Protein AF-A0A0U5GGJ8-F1 (afdb_monomer_lite)

pLDDT: mean 73.48, std 16.82, range [36.59, 96.31]

Radius of gyration: 22.85 Å; chains: 1; bounding box: 44×107×40 Å

Foldseek 3Di:
DDDPPPDDCPPLAAQVSLLVLLVVLLVLLVVLVVVVVVVDPDDPVRVVVNVVSVVSNVVSLVVNLVSLVSLLVYDLVNHDLCSLVSLLSSLVSLVVVDDVPDPSPVSSVSSLVSLVSNCVSYVVSVVSSVVVVVVVVVVVVVPDPPPPDPDPDDDDDDD

Sequence (159 aa):
MLARSTSSMSGSNDGVALFTRMLGQTTILYLHHTLELSAYDFDAVGLVFAIEYDETAFQAAQEMISLAKTLGQLNSFKIHPFTSIPLALCAAFLNTHRDPNTRFYTKLHEMFQALRHVKIANSLGGKILEIFQLLRYHTQTSENPSSGIAIENVPPSNR

Organism: Aspergillus calidoustus (NCBI:txid454130)

Structure (mmCIF, N/CA/C/O backbone):
data_AF-A0A0U5GGJ8-F1
#
_entry.id   AF-A0A0U5GGJ8-F1
#
loop_
_atom_site.group_PDB
_atom_site.id
_atom_site.type_symbol
_atom_site.label_atom_id
_atom_site.label_alt_id
_atom_site.label_comp_id
_atom_site.label_asym_id
_atom_site.label_entity_id
_atom_site.label_seq_id
_atom_site.pdbx_PDB_ins_code
_atom_site.Cartn_x
_atom_site.Cartn_y
_atom_site.Cartn_z
_atom_site.occupancy
_atom_site.B_iso_or_equiv
_atom_site.auth_seq_id
_atom_site.auth_comp_id
_atom_site.auth_asym_id
_atom_site.auth_atom_id
_atom_site.pdbx_PDB_model_num
ATOM 1 N N . MET A 1 1 ? -9.917 42.087 -3.728 1.00 40.41 1 MET A N 1
ATOM 2 C CA . MET A 1 1 ? -9.093 41.181 -2.898 1.00 40.41 1 MET A CA 1
ATOM 3 C C . MET A 1 1 ? -10.027 40.206 -2.198 1.00 40.41 1 MET A C 1
ATOM 5 O O . MET A 1 1 ? -10.720 40.615 -1.279 1.00 40.41 1 MET A O 1
ATOM 9 N N . LEU A 1 2 ? -10.130 38.965 -2.681 1.00 41.62 2 LEU A N 1
ATOM 10 C CA . LEU A 1 2 ? -10.947 37.927 -2.044 1.00 41.62 2 LEU A CA 1
ATOM 11 C C . LEU A 1 2 ? -10.056 37.143 -1.078 1.00 41.62 2 LEU A C 1
ATOM 13 O O . LEU A 1 2 ? -9.075 36.528 -1.494 1.00 41.62 2 LEU A O 1
ATOM 17 N N . ALA A 1 3 ? -10.369 37.232 0.213 1.00 40.22 3 ALA A N 1
ATOM 18 C CA . ALA A 1 3 ? -9.665 36.520 1.265 1.00 40.22 3 ALA A CA 1
ATOM 19 C C . ALA A 1 3 ? -9.880 35.011 1.090 1.00 40.22 3 ALA A C 1
ATOM 21 O O . ALA A 1 3 ? -10.992 34.503 1.223 1.00 40.22 3 ALA A O 1
ATOM 22 N N . ARG A 1 4 ? -8.800 34.294 0.770 1.00 46.00 4 ARG A N 1
ATOM 23 C CA . ARG A 1 4 ? -8.763 32.834 0.784 1.00 46.00 4 ARG A CA 1
ATOM 24 C C . ARG A 1 4 ? -8.758 32.394 2.243 1.00 46.00 4 ARG A C 1
ATOM 26 O O . ARG A 1 4 ? -7.704 32.335 2.868 1.00 46.00 4 ARG A O 1
ATOM 33 N N . SER A 1 5 ? -9.935 32.111 2.787 1.00 44.53 5 SER A N 1
ATOM 34 C CA . SER A 1 5 ? -10.062 31.444 4.078 1.00 44.53 5 SER A CA 1
ATOM 35 C C . SER A 1 5 ? -9.520 30.026 3.930 1.00 44.53 5 SER A C 1
ATOM 37 O O . SER A 1 5 ? -10.209 29.125 3.461 1.00 44.53 5 SER A O 1
ATOM 39 N N . THR A 1 6 ? -8.253 29.826 4.285 1.00 44.88 6 THR A N 1
ATOM 40 C CA . THR A 1 6 ? -7.707 28.493 4.518 1.00 44.88 6 THR A CA 1
ATOM 41 C C . THR A 1 6 ? -8.362 27.973 5.789 1.00 44.88 6 THR A C 1
ATOM 43 O O . THR A 1 6 ? -7.934 28.293 6.898 1.00 44.88 6 THR A O 1
ATOM 46 N N . SER A 1 7 ? -9.448 27.223 5.618 1.00 44.50 7 SER A N 1
ATOM 47 C CA . SER A 1 7 ? -10.016 26.377 6.660 1.00 44.50 7 SER A CA 1
ATOM 48 C C . SER A 1 7 ? -8.888 25.557 7.276 1.00 44.50 7 SER A C 1
ATOM 50 O O . SER A 1 7 ? -8.167 24.847 6.571 1.00 44.50 7 SER A O 1
ATOM 52 N N . SER A 1 8 ? -8.699 25.736 8.581 1.00 43.72 8 SER A N 1
ATOM 53 C CA . SER A 1 8 ? -7.656 25.086 9.354 1.00 43.72 8 SER A CA 1
ATOM 54 C C . SER A 1 8 ? -7.718 23.579 9.139 1.00 43.72 8 SER A C 1
ATOM 56 O O . SER A 1 8 ? -8.766 22.938 9.232 1.00 43.72 8 SER A O 1
ATOM 58 N N . MET A 1 9 ? -6.561 23.021 8.812 1.00 49.00 9 MET A N 1
ATOM 59 C CA . MET A 1 9 ? -6.343 21.604 8.596 1.00 49.00 9 MET A CA 1
ATOM 60 C C . MET A 1 9 ? -6.462 20.873 9.941 1.00 49.00 9 MET A C 1
ATOM 62 O O . MET A 1 9 ? -5.473 20.464 10.533 1.00 49.00 9 MET A O 1
ATOM 66 N N . SER A 1 10 ? -7.692 20.692 10.426 1.00 46.72 10 SER A N 1
ATOM 67 C CA . SER A 1 10 ? -8.040 19.773 11.524 1.00 46.72 10 SER A CA 1
ATOM 68 C C . SER A 1 10 ? -8.036 1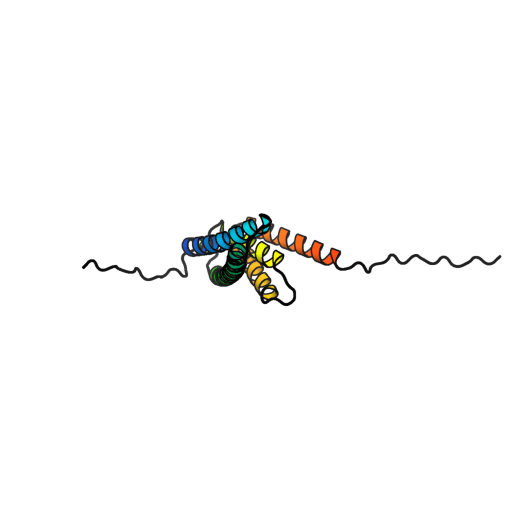8.299 11.068 1.00 46.72 10 SER A C 1
ATOM 70 O O . SER A 1 10 ? -8.612 17.421 11.706 1.00 46.72 10 SER A O 1
ATOM 72 N N . GLY A 1 11 ? -7.359 18.011 9.951 1.00 49.97 11 GLY A N 1
ATOM 73 C CA . GLY A 1 11 ? -7.433 16.769 9.182 1.00 49.97 11 GLY A CA 1
ATOM 74 C C . GLY A 1 11 ? -6.664 15.577 9.752 1.00 49.97 11 GLY A C 1
ATOM 75 O O . GLY A 1 11 ? -6.436 14.620 9.021 1.00 49.97 11 GLY A O 1
ATOM 76 N N . SER A 1 12 ? -6.252 15.595 11.022 1.00 53.91 12 SER A N 1
ATOM 77 C CA . SER A 1 12 ? -5.622 14.423 11.651 1.00 53.91 12 SER A CA 1
ATOM 78 C C . SER A 1 12 ? -6.633 13.362 12.097 1.00 53.91 12 SER A C 1
ATOM 80 O O . SER A 1 12 ? -6.231 12.265 12.471 1.00 53.91 12 SER A O 1
ATOM 82 N N . ASN A 1 13 ? -7.938 13.668 12.063 1.00 59.81 13 ASN A N 1
ATOM 83 C CA . ASN A 1 13 ? -8.971 12.830 12.677 1.00 59.81 13 ASN A CA 1
ATOM 84 C C . ASN A 1 13 ? -10.183 12.535 11.768 1.00 59.81 13 ASN A C 1
ATOM 86 O O . ASN A 1 13 ? -11.214 12.063 12.265 1.00 59.81 13 ASN A O 1
ATOM 90 N N . ASP A 1 14 ? -10.071 12.833 10.467 1.00 83.56 14 ASP A N 1
ATOM 91 C CA . ASP A 1 14 ? -11.036 12.439 9.436 1.00 83.56 14 ASP A CA 1
ATOM 92 C C . ASP A 1 14 ? -10.551 11.168 8.725 1.00 83.56 14 ASP A C 1
ATOM 94 O O . ASP A 1 14 ? -9.530 11.155 8.032 1.00 83.56 14 ASP A O 1
ATOM 98 N N . GLY A 1 15 ? -11.296 10.081 8.917 1.00 84.56 15 GLY A N 1
ATOM 99 C CA . GLY A 1 15 ? -10.973 8.778 8.354 1.00 84.56 15 GLY A CA 1
ATOM 100 C C . GLY A 1 15 ? -11.039 8.721 6.832 1.00 84.56 15 GLY A C 1
ATOM 101 O O . GLY A 1 15 ? -10.282 7.961 6.227 1.00 84.56 15 GLY A O 1
ATOM 102 N N . VAL A 1 16 ? -11.890 9.540 6.204 1.00 89.62 16 VAL A N 1
ATOM 103 C CA . VAL A 1 16 ? -12.010 9.594 4.739 1.00 89.62 16 VAL A CA 1
ATOM 104 C C . VAL A 1 16 ? -10.807 10.315 4.136 1.00 89.62 16 VAL A C 1
ATOM 106 O O . VAL A 1 16 ? -10.217 9.819 3.173 1.00 89.62 16 VAL A O 1
ATOM 109 N N . ALA A 1 17 ? -10.378 11.433 4.730 1.00 89.88 17 ALA A N 1
ATOM 110 C CA . ALA A 1 17 ? -9.151 12.119 4.329 1.00 89.88 17 ALA A CA 1
ATOM 111 C C . ALA A 1 17 ? -7.911 11.221 4.474 1.00 89.88 17 ALA A C 1
ATOM 113 O O . ALA A 1 17 ? -7.086 11.156 3.557 1.00 89.88 17 ALA A O 1
ATOM 114 N N . LEU A 1 18 ? -7.795 10.487 5.590 1.00 91.81 18 LEU A N 1
ATOM 115 C CA . LEU A 1 18 ? -6.690 9.549 5.796 1.00 91.81 18 LEU A CA 1
ATOM 116 C C . LEU A 1 18 ? -6.711 8.420 4.756 1.00 91.81 18 LEU A C 1
ATOM 118 O O . LEU A 1 18 ? -5.690 8.155 4.122 1.00 91.81 18 LEU A O 1
ATOM 122 N N . PHE A 1 19 ? -7.877 7.813 4.521 1.00 93.00 19 PHE A N 1
ATOM 123 C CA . PHE A 1 19 ? -8.054 6.791 3.489 1.00 93.00 19 PHE A CA 1
ATOM 124 C C . PHE A 1 19 ? -7.658 7.299 2.098 1.00 93.00 19 PHE A C 1
ATOM 126 O O . PHE A 1 19 ? -6.920 6.624 1.385 1.00 93.00 19 PHE A O 1
ATOM 133 N N . THR A 1 20 ? -8.092 8.505 1.730 1.00 94.75 20 THR A N 1
ATOM 134 C CA . THR A 1 20 ? -7.802 9.105 0.418 1.00 94.75 20 THR A CA 1
ATOM 135 C C . THR A 1 20 ? -6.303 9.325 0.225 1.00 94.75 20 THR A C 1
ATOM 137 O O . THR A 1 20 ? -5.761 9.028 -0.839 1.00 94.75 20 THR A O 1
ATOM 140 N N . ARG A 1 21 ? -5.602 9.782 1.270 1.00 95.38 21 ARG A N 1
ATOM 141 C CA . ARG A 1 21 ? -4.138 9.916 1.250 1.00 95.38 21 ARG A CA 1
ATOM 142 C C . ARG A 1 21 ? -3.443 8.571 1.073 1.00 95.38 21 ARG A C 1
ATOM 144 O O . ARG A 1 21 ? -2.553 8.463 0.236 1.00 95.38 21 ARG A O 1
ATOM 151 N N . MET A 1 22 ? -3.874 7.550 1.813 1.00 95.31 22 MET A N 1
ATOM 152 C CA . MET A 1 22 ? -3.323 6.197 1.685 1.00 95.31 22 MET A CA 1
ATOM 153 C C . MET A 1 22 ? -3.563 5.616 0.289 1.00 95.31 22 MET A C 1
ATOM 155 O O . MET A 1 22 ? -2.676 4.985 -0.284 1.00 95.31 22 MET A O 1
ATOM 159 N N . LEU A 1 23 ? -4.741 5.863 -0.287 1.00 95.44 23 LEU A N 1
ATOM 160 C CA . LEU A 1 23 ? -5.060 5.444 -1.646 1.00 95.44 23 LEU A CA 1
ATOM 161 C C . LEU A 1 23 ? -4.139 6.122 -2.668 1.00 95.44 23 LEU A C 1
ATOM 163 O O . LEU A 1 23 ? -3.598 5.438 -3.527 1.00 95.44 23 LEU A O 1
ATOM 167 N N . GLY A 1 24 ? -3.890 7.428 -2.530 1.00 96.06 24 GLY A N 1
ATOM 168 C CA . GLY A 1 24 ? -2.962 8.160 -3.397 1.00 96.06 24 GLY A CA 1
ATOM 169 C C . GLY A 1 24 ? -1.544 7.580 -3.388 1.00 96.06 24 GLY A C 1
ATOM 170 O O . GLY A 1 24 ? -0.984 7.325 -4.451 1.00 96.06 24 GLY A O 1
ATOM 171 N N . GLN A 1 25 ? -0.992 7.295 -2.203 1.00 96.31 25 GLN A N 1
ATOM 172 C CA . GLN A 1 25 ? 0.328 6.658 -2.098 1.00 96.31 25 GLN A CA 1
ATOM 173 C C . GLN A 1 25 ? 0.331 5.241 -2.685 1.00 96.31 25 GLN A C 1
ATOM 175 O O . GLN A 1 25 ? 1.276 4.840 -3.355 1.00 96.31 25 GLN A O 1
ATOM 180 N N . THR A 1 26 ? -0.753 4.491 -2.488 1.00 94.25 26 THR A N 1
ATOM 181 C CA . THR A 1 26 ? -0.897 3.144 -3.057 1.00 94.25 26 THR A CA 1
ATOM 182 C C . THR A 1 26 ? -0.920 3.164 -4.583 1.00 94.25 26 THR A C 1
ATOM 184 O O . THR A 1 26 ? -0.327 2.289 -5.208 1.00 94.25 26 THR A O 1
ATOM 187 N N . THR A 1 27 ? -1.558 4.164 -5.196 1.00 94.44 27 THR A N 1
ATOM 188 C CA . THR A 1 27 ? -1.551 4.336 -6.654 1.00 94.44 27 THR A CA 1
ATOM 189 C C . THR A 1 27 ? -0.131 4.509 -7.187 1.00 94.44 27 THR A C 1
ATOM 191 O O . THR A 1 27 ? 0.200 3.903 -8.200 1.00 94.44 27 THR A O 1
ATOM 194 N N . ILE A 1 28 ? 0.725 5.266 -6.491 1.00 94.00 28 ILE A N 1
ATOM 195 C CA . ILE A 1 28 ? 2.139 5.428 -6.866 1.00 94.00 28 ILE A CA 1
ATOM 196 C C . ILE A 1 28 ? 2.862 4.074 -6.843 1.00 94.00 28 ILE A C 1
ATOM 198 O O . ILE A 1 28 ? 3.513 3.718 -7.821 1.00 94.00 28 ILE A O 1
ATOM 202 N N . LEU A 1 29 ? 2.689 3.287 -5.773 1.00 91.69 29 LEU A N 1
ATOM 203 C CA . LEU A 1 29 ? 3.291 1.950 -5.663 1.00 91.69 29 LEU A CA 1
ATOM 204 C C . LEU A 1 29 ? 2.813 1.001 -6.771 1.00 91.69 29 LEU A C 1
ATOM 206 O O . LEU A 1 29 ? 3.593 0.217 -7.300 1.00 91.69 29 LEU A O 1
ATOM 210 N N . TYR A 1 30 ? 1.529 1.061 -7.128 1.00 89.12 30 TYR A N 1
ATOM 211 C CA . TYR A 1 30 ? 0.968 0.192 -8.162 1.00 89.12 30 TYR A CA 1
ATOM 212 C C . TYR A 1 30 ? 1.411 0.593 -9.571 1.00 89.12 30 TYR A C 1
ATOM 214 O O . TYR A 1 30 ? 1.639 -0.275 -10.413 1.00 89.12 30 TYR A O 1
ATOM 222 N N . LEU A 1 31 ? 1.557 1.896 -9.827 1.00 88.25 31 LEU A N 1
ATOM 223 C CA . LEU A 1 31 ? 2.140 2.392 -11.070 1.00 88.25 31 LEU A CA 1
ATOM 224 C C . LEU A 1 31 ? 3.578 1.902 -11.206 1.00 88.25 31 LEU A C 1
ATOM 226 O O . LEU A 1 31 ? 3.892 1.292 -12.219 1.00 88.25 31 LEU A O 1
ATOM 230 N N . HIS A 1 32 ? 4.402 2.070 -10.170 1.00 87.75 32 HIS A N 1
ATOM 231 C CA . HIS A 1 32 ? 5.769 1.542 -10.146 1.00 87.75 32 HIS A CA 1
ATOM 232 C C . HIS A 1 32 ? 5.807 0.034 -10.436 1.00 87.75 32 HIS A C 1
ATOM 234 O O . HIS A 1 32 ? 6.477 -0.390 -11.369 1.00 87.75 32 HIS A O 1
ATOM 240 N N . HIS A 1 33 ? 4.974 -0.758 -9.762 1.00 85.06 33 HIS A N 1
ATOM 241 C CA . HIS A 1 33 ? 4.910 -2.196 -10.020 1.00 85.06 33 HIS A CA 1
ATOM 242 C C . HIS A 1 33 ? 4.471 -2.547 -11.455 1.00 85.06 33 HIS A C 1
ATOM 244 O O . HIS A 1 33 ? 4.986 -3.477 -12.071 1.00 85.06 33 HIS A O 1
ATOM 250 N N . THR A 1 34 ? 3.515 -1.801 -12.015 1.00 84.19 34 THR A N 1
ATOM 251 C CA . THR A 1 34 ? 3.070 -1.989 -13.408 1.00 84.19 34 THR A CA 1
ATOM 252 C C . THR A 1 34 ? 4.202 -1.692 -14.388 1.00 84.19 34 THR A C 1
ATOM 254 O O . THR A 1 34 ? 4.361 -2.388 -15.391 1.00 84.19 34 THR A O 1
ATOM 257 N N . LEU A 1 35 ? 4.990 -0.666 -14.081 1.00 83.56 35 LEU A N 1
ATOM 258 C CA . LEU A 1 35 ? 6.153 -0.265 -14.850 1.00 83.56 35 LEU A CA 1
ATOM 259 C C . LEU A 1 35 ? 7.246 -1.351 -14.804 1.00 83.56 35 LEU A C 1
ATOM 261 O O . LEU A 1 35 ? 7.707 -1.772 -15.864 1.00 83.56 35 LEU A O 1
ATOM 265 N N . GLU A 1 36 ? 7.557 -1.917 -13.633 1.00 80.38 36 GLU A N 1
ATOM 266 C CA . GLU A 1 36 ? 8.475 -3.066 -13.504 1.00 80.38 36 GLU A CA 1
ATOM 267 C C . GLU A 1 36 ? 8.046 -4.271 -14.358 1.00 80.38 36 GLU A C 1
ATOM 269 O O . GLU A 1 36 ? 8.860 -4.873 -15.062 1.00 80.38 36 GLU A O 1
ATOM 274 N N . LEU A 1 37 ? 6.754 -4.619 -14.323 1.00 79.25 37 LEU A N 1
ATOM 275 C CA . LEU A 1 37 ? 6.206 -5.758 -15.066 1.00 79.25 37 LEU A CA 1
ATOM 276 C C . LEU A 1 37 ? 6.216 -5.554 -16.582 1.00 79.25 37 LEU A C 1
ATOM 278 O O . LEU A 1 37 ? 6.177 -6.533 -17.328 1.00 79.25 37 LEU A O 1
ATOM 282 N N . SER A 1 38 ? 6.262 -4.306 -17.048 1.00 76.50 38 SER A N 1
ATOM 283 C CA . SER A 1 38 ? 6.232 -3.988 -18.476 1.00 76.50 38 SER A CA 1
ATOM 284 C C . SER A 1 38 ? 7.534 -4.317 -19.223 1.00 76.50 38 SER A C 1
ATOM 286 O O . SER A 1 38 ? 7.596 -4.073 -20.424 1.00 76.50 38 SER A O 1
ATOM 288 N N . ALA A 1 39 ? 8.522 -4.929 -18.545 1.00 60.00 39 ALA A N 1
ATOM 289 C CA . ALA A 1 39 ? 9.818 -5.337 -19.091 1.00 60.00 39 ALA A CA 1
ATOM 290 C C . ALA A 1 39 ? 10.455 -4.195 -19.888 1.00 60.00 39 ALA A C 1
ATOM 292 O O . ALA A 1 39 ? 10.555 -4.238 -21.111 1.00 60.00 39 ALA A O 1
ATOM 293 N N . TYR A 1 40 ? 10.819 -3.137 -19.168 1.00 63.00 40 TYR A N 1
ATOM 294 C CA . TYR A 1 40 ? 11.340 -1.916 -19.751 1.00 63.00 40 TYR A CA 1
ATOM 295 C C . TYR A 1 40 ? 12.517 -2.149 -20.703 1.00 63.00 40 TYR A C 1
ATOM 297 O O . TYR A 1 40 ? 13.637 -2.409 -20.269 1.00 63.00 40 TYR A O 1
ATOM 305 N N . ASP A 1 41 ? 12.273 -1.950 -21.997 1.00 63.22 41 ASP A N 1
ATOM 306 C CA . ASP A 1 41 ? 13.322 -1.696 -22.983 1.00 63.22 41 ASP A CA 1
ATOM 307 C C . ASP A 1 41 ? 13.563 -0.182 -23.027 1.00 63.22 41 ASP A C 1
ATOM 309 O O . ASP A 1 41 ? 13.135 0.543 -23.928 1.00 63.22 41 ASP A O 1
ATOM 313 N N . PHE A 1 42 ? 14.108 0.331 -21.927 1.00 67.50 42 PHE A N 1
ATOM 314 C CA . PHE A 1 42 ? 14.365 1.751 -21.773 1.00 67.50 42 PHE A CA 1
ATOM 315 C C . PHE A 1 42 ? 15.657 2.154 -22.480 1.00 67.50 42 PHE A C 1
ATOM 317 O O . PHE A 1 42 ? 16.712 1.558 -22.269 1.00 67.50 42 PHE A O 1
ATOM 324 N N . ASP A 1 43 ? 15.597 3.241 -23.249 1.00 75.25 43 ASP A N 1
ATOM 325 C CA . ASP A 1 43 ? 16.797 3.967 -23.654 1.00 75.25 43 ASP A CA 1
ATOM 326 C C . ASP A 1 43 ? 17.441 4.695 -22.449 1.00 75.25 43 ASP A C 1
ATOM 328 O O . ASP A 1 43 ? 16.960 4.637 -21.314 1.00 75.25 43 ASP A O 1
ATOM 332 N N . ALA A 1 44 ? 18.551 5.405 -22.674 1.00 69.94 44 ALA A N 1
ATOM 333 C CA . ALA A 1 44 ? 19.263 6.115 -21.606 1.00 69.94 44 ALA A CA 1
ATOM 334 C C . ALA A 1 44 ? 18.393 7.147 -20.856 1.00 69.94 44 ALA A C 1
ATOM 336 O O . ALA A 1 44 ? 18.648 7.421 -19.685 1.00 69.94 44 ALA A O 1
ATOM 337 N N . VAL A 1 45 ? 17.370 7.711 -21.507 1.00 71.62 45 VAL A N 1
ATOM 338 C CA . VAL A 1 45 ? 16.423 8.651 -20.891 1.00 71.62 45 VAL A CA 1
ATOM 339 C C . VAL A 1 45 ? 15.394 7.884 -20.059 1.00 71.62 45 VAL A C 1
ATOM 341 O O . VAL A 1 45 ? 15.104 8.268 -18.926 1.00 71.62 45 VAL A O 1
ATOM 344 N N . GLY A 1 46 ? 14.907 6.757 -20.574 1.00 71.50 46 GLY A N 1
ATOM 345 C CA . GLY A 1 46 ? 14.049 5.826 -19.851 1.00 71.50 46 GLY A CA 1
ATOM 346 C C . GLY A 1 46 ? 14.676 5.292 -18.561 1.00 71.50 46 GLY A C 1
ATOM 347 O O . GLY A 1 46 ? 13.999 5.222 -17.539 1.00 71.50 46 GLY A O 1
ATOM 348 N N . LEU A 1 47 ? 15.984 5.012 -18.561 1.00 70.25 47 LEU A N 1
ATOM 349 C CA . LEU A 1 47 ? 16.698 4.552 -17.364 1.00 70.25 47 LEU A CA 1
ATOM 350 C C . LEU A 1 47 ? 16.741 5.617 -16.255 1.00 70.25 47 LEU A C 1
ATOM 352 O O . LEU A 1 47 ? 16.609 5.285 -15.079 1.00 70.25 47 LEU A O 1
ATOM 356 N N . VAL A 1 48 ? 16.888 6.898 -16.613 1.00 74.12 48 VAL A N 1
ATOM 357 C CA . VAL A 1 48 ? 16.829 8.006 -15.641 1.00 74.12 48 VAL A CA 1
ATOM 358 C C . VAL A 1 48 ? 15.436 8.099 -15.021 1.00 74.12 48 VAL A C 1
ATOM 360 O O . VAL A 1 48 ? 15.322 8.230 -13.803 1.00 74.12 48 VAL A O 1
ATOM 363 N N . PHE A 1 49 ? 14.385 7.953 -15.834 1.00 74.50 49 PHE A N 1
ATOM 364 C CA . PHE A 1 49 ? 13.018 7.889 -15.322 1.00 74.50 49 PHE A CA 1
ATOM 365 C C . PHE A 1 49 ? 12.809 6.676 -14.410 1.00 74.50 49 PHE A C 1
ATOM 367 O O . PHE A 1 49 ? 12.207 6.830 -13.354 1.00 74.50 49 PHE A O 1
ATOM 374 N N . ALA A 1 50 ? 13.342 5.499 -14.755 1.00 71.94 50 ALA A N 1
ATOM 375 C CA . ALA A 1 50 ? 13.248 4.299 -13.919 1.00 71.94 50 ALA A CA 1
ATOM 376 C C . ALA A 1 50 ? 13.777 4.538 -12.494 1.00 71.94 50 ALA A C 1
ATOM 378 O O . ALA A 1 50 ? 13.088 4.248 -11.519 1.00 71.94 50 ALA A O 1
ATOM 379 N N . ILE A 1 51 ? 14.962 5.148 -12.380 1.00 75.81 51 ILE A N 1
ATOM 380 C CA . ILE A 1 51 ? 15.593 5.468 -11.091 1.00 75.81 51 ILE A CA 1
ATOM 381 C C . ILE A 1 51 ? 14.755 6.489 -10.302 1.00 75.81 51 ILE A C 1
ATOM 383 O O . ILE A 1 51 ? 14.586 6.357 -9.090 1.00 75.81 51 ILE A O 1
ATOM 387 N N . GLU A 1 52 ? 14.200 7.503 -10.970 1.00 81.62 52 GLU A N 1
ATOM 388 C CA . GLU A 1 52 ? 13.318 8.486 -10.323 1.00 81.62 52 GLU A CA 1
ATOM 389 C C . GLU A 1 52 ? 12.012 7.844 -9.818 1.00 81.62 52 GLU A C 1
ATOM 391 O O . GLU A 1 52 ? 11.521 8.179 -8.732 1.00 81.62 52 GLU A O 1
ATOM 396 N N . TYR A 1 53 ? 11.467 6.881 -10.569 1.00 81.44 53 TYR A N 1
ATOM 397 C CA . TYR A 1 53 ? 10.293 6.109 -10.165 1.00 81.44 53 TYR A CA 1
ATOM 398 C C . TYR A 1 53 ? 10.580 5.195 -8.968 1.00 81.44 53 TYR A C 1
ATOM 400 O O . TYR A 1 53 ? 9.721 5.106 -8.087 1.00 81.44 53 TYR A O 1
ATOM 408 N N . ASP A 1 54 ? 11.764 4.584 -8.887 1.00 83.38 54 ASP A N 1
ATOM 409 C CA . ASP A 1 54 ? 12.189 3.781 -7.730 1.00 83.38 54 ASP A CA 1
ATOM 410 C C . ASP A 1 54 ? 12.216 4.616 -6.443 1.00 83.38 54 ASP A C 1
ATOM 412 O O . ASP A 1 54 ? 11.599 4.251 -5.435 1.00 83.38 54 ASP A O 1
ATOM 416 N N . GLU A 1 55 ? 12.874 5.777 -6.476 1.00 86.50 55 GLU A N 1
ATOM 417 C CA . GLU A 1 55 ? 12.938 6.690 -5.326 1.00 86.50 55 GLU A CA 1
ATOM 418 C C . GLU A 1 55 ? 11.542 7.193 -4.928 1.00 86.50 55 GLU A C 1
ATOM 420 O O . GLU A 1 55 ? 11.188 7.240 -3.743 1.00 86.50 55 GLU A O 1
ATOM 425 N N . THR A 1 56 ? 10.702 7.501 -5.919 1.00 90.00 56 THR A N 1
ATOM 426 C CA . THR A 1 56 ? 9.322 7.945 -5.691 1.00 90.00 56 THR A CA 1
ATOM 427 C C . THR A 1 56 ? 8.472 6.850 -5.041 1.00 90.00 56 THR A C 1
ATOM 429 O O . THR A 1 56 ? 7.735 7.119 -4.085 1.00 90.00 56 THR A O 1
ATOM 432 N N . ALA A 1 57 ? 8.598 5.600 -5.494 1.00 89.56 57 ALA A N 1
ATOM 433 C CA . ALA A 1 57 ? 7.923 4.453 -4.893 1.00 89.56 57 ALA A CA 1
ATOM 434 C C . ALA A 1 57 ? 8.417 4.201 -3.460 1.00 89.56 57 ALA A C 1
ATOM 436 O O . ALA A 1 57 ? 7.615 3.979 -2.546 1.00 89.56 57 ALA A O 1
ATOM 437 N N . PHE A 1 58 ? 9.724 4.330 -3.222 1.00 86.94 58 PHE A N 1
ATOM 438 C CA . PHE A 1 58 ? 10.307 4.225 -1.887 1.00 86.94 58 PHE A CA 1
ATOM 439 C C . PHE A 1 58 ? 9.741 5.294 -0.944 1.00 86.94 58 PHE A C 1
ATOM 441 O O . PHE A 1 58 ? 9.336 4.989 0.184 1.00 86.94 58 PHE A O 1
ATOM 448 N N . GLN A 1 59 ? 9.661 6.548 -1.389 1.00 90.69 59 GLN A N 1
ATOM 449 C CA . GLN A 1 59 ? 9.076 7.636 -0.609 1.00 90.69 59 GLN A CA 1
ATOM 450 C C . GLN A 1 59 ? 7.586 7.399 -0.326 1.00 90.69 59 GLN A C 1
ATOM 452 O O . GLN A 1 59 ? 7.153 7.574 0.817 1.00 90.69 59 GLN A O 1
ATOM 457 N N . ALA A 1 60 ? 6.821 6.928 -1.313 1.00 93.44 60 ALA A N 1
ATOM 458 C CA . ALA A 1 60 ? 5.409 6.592 -1.137 1.00 93.44 60 ALA A CA 1
ATOM 459 C C . ALA A 1 60 ? 5.201 5.470 -0.107 1.00 93.44 60 ALA A C 1
ATOM 461 O O . ALA A 1 60 ? 4.322 5.564 0.755 1.00 93.44 60 ALA A O 1
ATOM 462 N N . ALA A 1 61 ? 6.054 4.441 -0.120 1.00 90.25 61 ALA A N 1
ATOM 463 C CA . ALA A 1 61 ? 6.024 3.373 0.877 1.00 90.25 61 ALA A CA 1
ATOM 464 C C . ALA A 1 61 ? 6.320 3.904 2.291 1.00 90.25 61 ALA A C 1
ATOM 466 O O . ALA A 1 61 ? 5.674 3.502 3.261 1.00 90.25 61 ALA A O 1
ATOM 467 N N . GLN A 1 62 ?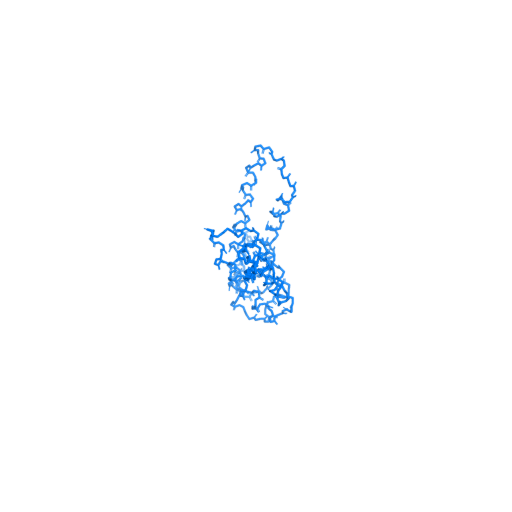 7.266 4.840 2.426 1.00 89.50 62 GLN A N 1
ATOM 468 C CA . GLN A 1 62 ? 7.556 5.493 3.707 1.00 89.50 62 GLN A CA 1
ATOM 469 C C . GLN A 1 62 ? 6.385 6.330 4.220 1.00 89.50 62 GLN A C 1
ATOM 471 O O . GLN A 1 62 ? 6.055 6.252 5.407 1.00 89.50 62 GLN A O 1
ATOM 476 N N . GLU A 1 63 ? 5.733 7.084 3.339 1.00 93.44 63 GLU A N 1
ATOM 477 C CA . GLU A 1 63 ? 4.549 7.859 3.700 1.00 93.44 63 GLU A CA 1
ATOM 478 C C . GLU A 1 63 ? 3.394 6.936 4.108 1.00 93.44 63 GLU A C 1
ATOM 480 O O . GLU A 1 63 ? 2.747 7.175 5.126 1.00 93.44 63 GLU A O 1
ATOM 485 N N . MET A 1 64 ? 3.190 5.813 3.410 1.00 93.75 64 MET A N 1
ATOM 486 C CA . MET A 1 64 ? 2.199 4.800 3.797 1.00 93.75 64 MET A CA 1
ATOM 487 C C . MET A 1 64 ? 2.405 4.273 5.215 1.00 93.75 64 MET A C 1
ATOM 489 O O . MET A 1 64 ? 1.434 4.063 5.941 1.00 93.75 64 MET A O 1
ATOM 493 N N . ILE A 1 65 ? 3.654 4.089 5.637 1.00 89.69 65 ILE A N 1
ATOM 494 C CA . ILE A 1 65 ? 3.978 3.661 7.001 1.00 89.69 65 ILE A CA 1
ATOM 495 C C . ILE A 1 65 ? 3.637 4.756 8.018 1.00 89.69 65 ILE A C 1
ATOM 497 O O . ILE A 1 65 ? 3.074 4.462 9.073 1.00 89.69 65 ILE A O 1
ATOM 501 N N . SER A 1 66 ? 3.933 6.019 7.702 1.00 91.31 66 SER A N 1
ATOM 502 C CA . SER A 1 66 ? 3.545 7.165 8.534 1.00 91.31 66 SER A CA 1
ATOM 503 C C . SER A 1 66 ? 2.021 7.246 8.696 1.00 91.31 66 SER A C 1
ATOM 505 O O . SER A 1 66 ? 1.505 7.281 9.816 1.00 91.31 66 SER A O 1
ATOM 507 N N . LEU A 1 67 ? 1.283 7.145 7.586 1.00 92.19 67 LEU A N 1
ATOM 508 C CA . LEU A 1 67 ? -0.181 7.145 7.573 1.00 92.19 67 LEU A CA 1
ATOM 509 C C . LEU A 1 67 ? -0.761 5.944 8.335 1.00 92.19 67 LEU A C 1
ATOM 511 O O . LEU A 1 67 ? -1.745 6.094 9.059 1.00 92.19 67 LEU A O 1
ATOM 515 N N . ALA A 1 68 ? -0.134 4.769 8.237 1.00 90.25 68 ALA A N 1
ATOM 516 C CA . ALA A 1 68 ? -0.519 3.577 8.990 1.00 90.25 68 ALA A CA 1
ATOM 517 C C . ALA A 1 68 ? -0.350 3.760 10.513 1.00 90.25 68 ALA A C 1
ATOM 519 O O . ALA A 1 68 ? -1.180 3.275 11.285 1.00 90.25 68 ALA A O 1
ATOM 520 N N . LYS A 1 69 ? 0.666 4.512 10.962 1.00 88.94 69 LYS A N 1
ATOM 521 C CA . LYS A 1 69 ? 0.818 4.889 12.381 1.00 88.94 69 LYS A CA 1
ATOM 522 C C . LYS A 1 69 ? -0.299 5.821 12.834 1.00 88.94 69 LYS A C 1
ATOM 524 O O . LYS A 1 69 ? -0.889 5.585 13.886 1.00 88.94 69 LYS A O 1
ATOM 529 N N . THR A 1 70 ? -0.633 6.834 12.032 1.00 89.25 70 THR A N 1
ATOM 530 C CA . THR A 1 70 ? -1.774 7.725 12.310 1.00 89.25 70 THR A CA 1
ATOM 531 C C . THR A 1 70 ? -3.090 6.949 12.356 1.00 89.25 70 THR A C 1
ATOM 533 O O . THR A 1 70 ? -3.911 7.170 13.242 1.00 89.25 70 THR A O 1
ATOM 536 N N . LEU A 1 71 ? -3.273 5.977 11.460 1.00 88.38 71 LEU A N 1
ATOM 537 C CA . LEU A 1 71 ? -4.440 5.096 11.446 1.00 88.38 71 LEU A CA 1
ATOM 538 C C . LEU A 1 71 ? -4.582 4.294 12.747 1.00 88.38 71 LEU A C 1
ATOM 540 O O . LEU A 1 71 ? -5.694 4.143 13.247 1.00 88.38 71 LEU A O 1
ATOM 544 N N . GLY A 1 72 ? -3.470 3.821 13.318 1.00 85.44 72 GLY A N 1
ATOM 545 C CA . GLY A 1 72 ? -3.448 3.130 14.612 1.00 85.44 72 GLY A CA 1
ATOM 546 C C . GLY A 1 72 ? -3.928 3.990 15.788 1.00 85.44 72 GLY A C 1
ATOM 547 O O . GLY A 1 72 ? -4.373 3.456 16.800 1.00 85.44 72 GLY A O 1
ATOM 548 N N . GLN A 1 73 ? -3.878 5.317 15.650 1.00 86.50 73 GLN A N 1
ATOM 549 C CA . GLN A 1 73 ? -4.350 6.274 16.655 1.00 86.50 73 GLN A CA 1
ATOM 550 C C . GLN A 1 73 ? -5.830 6.646 16.470 1.00 86.50 73 GLN A C 1
ATOM 552 O O . GLN A 1 73 ? -6.431 7.242 17.367 1.00 86.50 73 GLN A O 1
ATOM 557 N N . LEU A 1 74 ? -6.437 6.303 15.328 1.00 83.75 74 LEU A N 1
ATOM 558 C CA . LEU A 1 74 ? -7.856 6.541 15.092 1.00 83.75 74 LEU A CA 1
ATOM 559 C C . LEU A 1 74 ? -8.722 5.516 15.822 1.00 83.75 74 LEU A C 1
ATOM 561 O O . LEU A 1 74 ? -8.405 4.329 15.928 1.00 83.75 74 LEU A O 1
ATOM 565 N N . ASN A 1 75 ? -9.890 5.989 16.253 1.00 84.44 75 ASN A N 1
ATOM 566 C CA . ASN A 1 75 ? -10.962 5.116 16.696 1.00 84.44 75 ASN A CA 1
ATOM 567 C C . ASN A 1 75 ? -11.421 4.219 15.530 1.00 84.44 75 ASN A C 1
ATOM 569 O O . ASN A 1 75 ? -11.626 4.709 14.418 1.00 84.44 75 ASN A O 1
ATOM 573 N N . SER A 1 76 ? -11.635 2.927 15.792 1.00 80.56 76 SER A N 1
ATOM 574 C CA . SER A 1 76 ? -12.032 1.941 14.780 1.00 80.56 76 SER A CA 1
ATOM 575 C C . SER A 1 76 ? -13.295 2.322 13.995 1.00 80.56 76 SER A C 1
ATOM 577 O O . SER A 1 76 ? -13.377 1.997 12.816 1.00 80.56 76 SER A O 1
ATOM 579 N N . PHE A 1 77 ? -14.235 3.073 14.583 1.00 81.44 77 PHE A N 1
ATOM 580 C CA . PHE A 1 77 ? -15.442 3.555 13.891 1.00 81.44 77 PHE A CA 1
ATOM 581 C C . PHE A 1 77 ? -15.164 4.611 12.816 1.00 81.44 77 PHE A C 1
ATOM 583 O O . PHE A 1 77 ? -16.000 4.841 11.947 1.00 81.44 77 PHE A O 1
ATOM 590 N N . LYS A 1 78 ? -14.002 5.268 12.868 1.00 85.88 78 LYS A N 1
ATOM 591 C CA . LYS A 1 78 ? -13.578 6.242 11.857 1.00 85.88 78 LYS A CA 1
ATOM 592 C C . LYS A 1 78 ? -12.787 5.601 10.726 1.00 85.88 78 LYS A C 1
ATOM 594 O O . LYS A 1 78 ? -12.513 6.263 9.734 1.00 85.88 78 LYS A O 1
ATOM 599 N N . ILE A 1 79 ? -12.384 4.343 10.861 1.00 87.38 79 ILE A N 1
ATOM 600 C CA . ILE A 1 79 ? -11.597 3.675 9.832 1.00 87.38 79 ILE A CA 1
ATOM 601 C C . ILE A 1 79 ? -12.503 3.401 8.634 1.00 87.38 79 ILE A C 1
ATOM 603 O O . ILE A 1 79 ? -13.513 2.711 8.748 1.00 87.38 79 ILE A O 1
ATOM 607 N N . HIS A 1 80 ? -12.123 3.924 7.470 1.00 87.81 80 HIS A N 1
ATOM 608 C CA . HIS A 1 80 ? -12.837 3.634 6.236 1.00 87.81 80 HIS A CA 1
ATOM 609 C C . HIS A 1 80 ? -12.788 2.119 5.937 1.00 87.81 80 HIS A C 1
ATOM 611 O O . HIS A 1 80 ? -11.714 1.513 6.024 1.00 87.81 80 HIS A O 1
ATOM 617 N N . PRO A 1 81 ? -13.908 1.476 5.558 1.00 85.12 81 PRO A N 1
ATOM 618 C CA . PRO A 1 81 ? -13.974 0.018 5.425 1.00 85.12 81 PRO A CA 1
ATOM 619 C C . PRO A 1 81 ? -13.006 -0.536 4.370 1.00 85.12 81 PRO A C 1
ATOM 621 O O . PRO A 1 81 ? -12.561 -1.675 4.480 1.00 85.12 81 PRO A O 1
ATOM 624 N N . PHE A 1 82 ? -12.618 0.268 3.377 1.00 88.69 82 PHE A N 1
ATOM 625 C CA . PHE A 1 82 ? -11.672 -0.142 2.337 1.00 88.69 82 PHE A CA 1
ATOM 626 C C . PHE A 1 82 ? -10.198 0.141 2.665 1.00 88.69 82 PHE A C 1
ATOM 628 O O . PHE A 1 82 ? -9.339 -0.190 1.853 1.00 88.69 82 PHE A O 1
ATOM 635 N N . THR A 1 83 ? -9.863 0.686 3.843 1.00 90.06 83 THR A N 1
ATOM 636 C CA . THR A 1 83 ? -8.467 0.988 4.234 1.00 90.06 83 THR A CA 1
ATOM 637 C C . THR A 1 83 ? -7.564 -0.248 4.261 1.00 90.06 83 THR A C 1
ATOM 639 O O . THR A 1 83 ? -6.354 -0.138 4.063 1.00 90.06 83 THR A O 1
ATOM 642 N N . SER A 1 84 ? -8.135 -1.444 4.430 1.00 87.50 84 SER A N 1
ATOM 643 C CA . SER A 1 84 ? -7.377 -2.692 4.330 1.00 87.50 84 SER A CA 1
ATOM 644 C C . SER A 1 84 ? -6.747 -2.904 2.949 1.00 87.50 84 SER A C 1
ATOM 646 O O . SER A 1 84 ? -5.714 -3.557 2.878 1.00 87.50 84 SER A O 1
ATOM 648 N N . ILE A 1 85 ? -7.325 -2.360 1.869 1.00 89.19 85 ILE A N 1
ATOM 649 C CA . ILE A 1 85 ? -6.810 -2.527 0.500 1.00 89.19 85 ILE A CA 1
ATOM 650 C C . ILE A 1 85 ? -5.486 -1.755 0.307 1.00 89.19 85 ILE A C 1
ATOM 652 O O . ILE A 1 85 ? -4.489 -2.410 0.000 1.00 89.19 85 ILE A O 1
ATOM 656 N N . PRO A 1 86 ? -5.408 -0.426 0.556 1.00 91.81 86 PRO A N 1
ATOM 657 C CA . PRO A 1 86 ? -4.142 0.316 0.540 1.00 91.81 86 PRO A CA 1
ATOM 658 C C . PRO A 1 86 ? -3.035 -0.314 1.394 1.00 91.81 86 PRO A C 1
ATOM 660 O O . PRO A 1 86 ? -1.902 -0.473 0.945 1.00 91.81 86 PRO A O 1
ATOM 663 N N . LEU A 1 87 ? -3.368 -0.725 2.624 1.00 90.69 87 LEU A N 1
ATOM 664 C CA . LEU A 1 87 ? -2.406 -1.359 3.532 1.00 90.69 87 LEU A CA 1
ATOM 665 C C . LEU A 1 87 ? -1.869 -2.684 2.977 1.00 90.69 87 LEU A C 1
ATOM 667 O O . LEU A 1 87 ? -0.678 -2.966 3.089 1.00 90.69 87 LEU A O 1
ATOM 671 N N . ALA A 1 88 ? -2.738 -3.498 2.377 1.00 87.62 88 ALA A N 1
ATOM 672 C CA . ALA A 1 88 ? -2.357 -4.780 1.798 1.00 87.62 88 ALA A CA 1
ATOM 673 C C . ALA A 1 88 ? -1.426 -4.621 0.602 1.00 87.62 88 ALA A C 1
ATOM 675 O O . ALA A 1 88 ? -0.418 -5.314 0.512 1.00 87.62 88 ALA A O 1
ATOM 676 N N . LEU A 1 89 ? -1.745 -3.689 -0.295 1.00 88.25 89 LEU A N 1
ATOM 677 C CA . LEU A 1 89 ? -0.931 -3.418 -1.475 1.00 88.25 89 LEU A CA 1
ATOM 678 C C . LEU A 1 89 ? 0.445 -2.873 -1.080 1.00 88.25 89 LEU A C 1
ATOM 680 O O . LEU A 1 89 ? 1.457 -3.342 -1.593 1.00 88.25 89 LEU A O 1
ATOM 684 N N . CYS A 1 90 ? 0.507 -1.978 -0.090 1.00 89.94 90 CYS A N 1
ATOM 685 C CA . CYS A 1 90 ? 1.787 -1.522 0.445 1.00 89.94 90 CYS A CA 1
ATOM 686 C C . CYS A 1 90 ? 2.574 -2.657 1.125 1.00 89.94 90 CYS A C 1
ATOM 688 O O . CYS A 1 90 ? 3.790 -2.733 0.967 1.00 89.94 90 CYS A O 1
ATOM 690 N N . ALA A 1 91 ? 1.910 -3.555 1.861 1.00 87.00 91 ALA A N 1
ATOM 691 C CA . ALA A 1 91 ? 2.567 -4.721 2.456 1.00 87.00 91 ALA A CA 1
ATOM 692 C C . ALA A 1 91 ? 3.125 -5.678 1.389 1.00 87.00 91 ALA A C 1
ATOM 694 O O . ALA A 1 91 ? 4.229 -6.190 1.561 1.00 87.00 91 ALA A O 1
ATOM 695 N N . ALA A 1 92 ? 2.397 -5.887 0.286 1.00 84.75 92 ALA A N 1
ATOM 696 C CA . ALA A 1 92 ? 2.864 -6.679 -0.850 1.00 84.75 92 ALA A CA 1
ATOM 697 C C . ALA A 1 92 ? 4.105 -6.046 -1.483 1.00 84.75 92 ALA A C 1
ATOM 699 O O . ALA A 1 92 ? 5.123 -6.720 -1.607 1.00 84.75 92 ALA A O 1
ATOM 700 N N . PHE A 1 93 ? 4.054 -4.742 -1.770 1.00 85.38 93 PHE A N 1
ATOM 701 C CA . PHE A 1 93 ? 5.184 -3.988 -2.311 1.00 85.38 93 PHE A CA 1
ATOM 702 C C . PHE A 1 93 ? 6.442 -4.125 -1.441 1.00 85.38 93 PHE A C 1
ATOM 704 O O . PHE A 1 93 ? 7.503 -4.515 -1.927 1.00 85.38 93 PHE A O 1
ATOM 711 N N . LEU A 1 94 ? 6.308 -3.877 -0.134 1.00 84.25 94 LEU A N 1
ATOM 712 C CA . LEU A 1 94 ? 7.402 -3.998 0.832 1.00 84.25 94 LEU A CA 1
ATOM 713 C C . LEU A 1 94 ? 7.941 -5.431 0.946 1.00 84.25 94 LEU A C 1
ATOM 715 O O . LEU A 1 94 ? 9.106 -5.619 1.287 1.00 84.25 94 LEU A O 1
ATOM 719 N N . ASN A 1 95 ? 7.098 -6.440 0.709 1.00 82.19 95 ASN A N 1
ATOM 720 C CA . ASN A 1 95 ? 7.507 -7.839 0.736 1.00 82.19 95 ASN A CA 1
ATOM 721 C C . ASN A 1 95 ? 8.261 -8.248 -0.538 1.00 82.19 95 ASN A C 1
ATOM 723 O O . ASN A 1 95 ? 9.210 -9.019 -0.435 1.00 82.19 95 ASN A O 1
ATOM 727 N N . THR A 1 96 ? 7.872 -7.730 -1.706 1.00 80.62 96 THR A N 1
ATOM 728 C CA . THR A 1 96 ? 8.596 -7.937 -2.974 1.00 80.62 96 THR A CA 1
ATOM 729 C C . THR A 1 96 ? 9.987 -7.305 -2.928 1.00 80.62 96 THR A C 1
ATOM 731 O O . THR A 1 96 ? 10.958 -7.922 -3.348 1.00 80.62 96 THR A O 1
ATOM 734 N N . HIS A 1 97 ? 10.105 -6.124 -2.317 1.00 77.75 97 HIS A N 1
ATOM 735 C CA . HIS A 1 97 ? 11.362 -5.375 -2.184 1.00 77.75 97 HIS A CA 1
ATOM 736 C C . HIS A 1 97 ? 12.107 -5.672 -0.872 1.00 77.75 97 HIS A C 1
ATOM 738 O O . HIS A 1 97 ? 12.880 -4.853 -0.366 1.00 77.75 97 HIS A O 1
ATOM 744 N N . ARG A 1 98 ? 11.834 -6.830 -0.261 1.00 70.88 98 ARG A N 1
ATOM 745 C CA . ARG A 1 98 ? 12.391 -7.218 1.035 1.00 70.88 98 ARG A CA 1
ATOM 746 C C . ARG A 1 98 ? 13.837 -7.686 0.873 1.00 70.88 98 ARG A C 1
ATOM 748 O O . ARG A 1 98 ? 14.091 -8.881 0.775 1.00 70.88 98 ARG A O 1
ATOM 755 N N . ASP A 1 99 ? 14.785 -6.759 0.928 1.00 68.00 99 ASP A N 1
ATOM 756 C CA . ASP A 1 99 ? 16.202 -7.096 1.107 1.00 68.00 99 ASP A CA 1
ATOM 757 C C . ASP A 1 99 ? 16.515 -7.228 2.621 1.00 68.00 99 ASP A C 1
ATOM 759 O O . ASP A 1 99 ? 16.169 -6.330 3.398 1.00 68.00 99 ASP A O 1
ATOM 763 N N . PRO A 1 100 ? 17.141 -8.329 3.084 1.00 57.81 100 PRO A N 1
ATOM 764 C CA . PRO A 1 100 ? 17.596 -8.497 4.469 1.00 57.81 100 PRO A CA 1
ATOM 765 C C . PRO A 1 100 ? 18.410 -7.321 5.034 1.00 57.81 100 PRO A C 1
ATOM 767 O O . PRO A 1 100 ? 18.389 -7.105 6.247 1.00 57.81 100 PRO A O 1
ATOM 770 N N . ASN A 1 101 ? 19.088 -6.551 4.176 1.00 55.31 101 ASN A N 1
ATOM 771 C CA . ASN A 1 101 ? 19.902 -5.394 4.556 1.00 55.31 101 ASN A CA 1
ATOM 772 C C . ASN A 1 101 ? 19.180 -4.041 4.424 1.00 55.31 101 ASN A C 1
ATOM 774 O O . ASN A 1 101 ? 19.738 -3.009 4.810 1.00 55.31 101 ASN A O 1
ATOM 778 N N . THR A 1 102 ? 17.948 -3.995 3.901 1.00 57.66 102 THR A N 1
ATOM 779 C CA . THR A 1 102 ? 17.234 -2.722 3.719 1.00 57.66 102 THR A CA 1
ATOM 780 C C . THR A 1 102 ? 16.434 -2.298 4.946 1.00 57.66 102 THR A C 1
ATOM 782 O O . THR A 1 102 ? 15.932 -3.084 5.751 1.00 57.66 102 THR A O 1
ATOM 785 N N . ARG A 1 103 ? 16.218 -0.979 5.031 1.00 61.50 103 ARG A N 1
ATOM 786 C CA . ARG A 1 103 ? 15.412 -0.270 6.043 1.00 61.50 103 ARG A CA 1
ATOM 787 C C . ARG A 1 103 ? 13.952 -0.753 6.157 1.00 61.50 103 ARG A C 1
ATOM 789 O O . ARG A 1 103 ? 13.218 -0.236 6.999 1.00 61.50 103 ARG A O 1
ATOM 796 N N . PHE A 1 104 ? 13.506 -1.687 5.316 1.00 63.59 104 PHE A N 1
ATOM 797 C CA . PHE A 1 104 ? 12.113 -2.105 5.173 1.00 63.59 104 PHE A CA 1
ATOM 798 C C . PHE A 1 104 ? 11.691 -3.294 6.027 1.00 63.59 104 PHE A C 1
ATOM 800 O O . PHE A 1 104 ? 10.502 -3.416 6.329 1.00 63.59 104 PHE A O 1
ATOM 807 N N . TYR A 1 105 ? 12.628 -4.129 6.481 1.00 65.31 105 TYR A N 1
ATOM 808 C CA . TYR A 1 105 ? 12.289 -5.312 7.275 1.00 65.31 105 TYR A CA 1
ATOM 809 C C . TYR A 1 105 ? 11.481 -4.952 8.534 1.00 65.31 105 TYR A C 1
ATOM 811 O O . TYR A 1 105 ? 10.414 -5.516 8.789 1.00 65.31 105 TYR A O 1
ATOM 819 N N . THR A 1 106 ? 11.947 -3.954 9.289 1.00 67.88 106 THR A N 1
ATOM 820 C CA . THR A 1 106 ? 11.272 -3.462 10.501 1.00 67.88 106 THR A CA 1
ATOM 821 C C . THR A 1 106 ? 9.950 -2.760 10.173 1.00 67.88 106 THR A C 1
ATOM 823 O O . THR A 1 106 ? 8.979 -2.877 10.917 1.00 67.88 106 THR A O 1
ATOM 826 N N . LYS A 1 107 ? 9.878 -2.091 9.017 1.00 73.75 107 LYS A N 1
ATOM 827 C CA . LYS A 1 107 ? 8.705 -1.336 8.552 1.00 73.75 107 LYS A CA 1
ATOM 828 C C . LYS A 1 107 ? 7.532 -2.236 8.136 1.00 73.75 107 LYS A C 1
ATOM 830 O O . LYS A 1 107 ? 6.374 -1.886 8.354 1.00 73.75 107 LYS A O 1
ATOM 835 N N . LEU A 1 108 ? 7.814 -3.432 7.616 1.00 74.31 108 LEU A N 1
ATOM 836 C CA . LEU A 1 108 ? 6.796 -4.435 7.278 1.00 74.31 108 LEU A CA 1
ATOM 837 C C . LEU A 1 108 ? 5.985 -4.869 8.515 1.00 74.31 108 LEU A C 1
ATOM 839 O O . LEU A 1 108 ? 4.784 -5.123 8.432 1.00 74.31 108 LEU A O 1
ATOM 843 N N . HIS A 1 109 ? 6.631 -4.931 9.685 1.00 76.75 109 HIS A N 1
ATOM 844 C CA . HIS A 1 109 ? 5.952 -5.277 10.932 1.00 76.75 109 HIS A CA 1
ATOM 845 C C . HIS A 1 109 ? 4.909 -4.226 11.327 1.00 76.75 109 HIS A C 1
ATOM 847 O O . HIS A 1 109 ? 3.794 -4.587 11.702 1.00 76.75 109 HIS A O 1
ATOM 853 N N . GLU A 1 110 ? 5.241 -2.941 11.183 1.00 78.38 110 GLU A N 1
ATOM 854 C CA . GLU A 1 110 ? 4.324 -1.826 11.452 1.00 78.38 110 GLU A CA 1
ATOM 855 C C . GLU A 1 110 ? 3.090 -1.889 10.533 1.00 78.38 110 GLU A C 1
ATOM 857 O O . GLU A 1 110 ? 1.961 -1.689 10.983 1.00 78.38 110 GLU A O 1
ATOM 862 N N . MET A 1 111 ? 3.276 -2.280 9.268 1.00 81.06 111 MET A N 1
ATOM 863 C CA . MET A 1 111 ? 2.174 -2.466 8.317 1.00 81.06 111 MET A CA 1
ATOM 864 C C . MET A 1 111 ? 1.232 -3.610 8.728 1.00 81.06 111 MET A C 1
ATOM 866 O O . MET A 1 111 ? 0.007 -3.467 8.692 1.00 81.06 111 MET A O 1
ATOM 870 N N . PHE A 1 112 ? 1.780 -4.739 9.191 1.00 79.00 112 PHE A N 1
ATOM 871 C CA . PHE A 1 112 ? 0.961 -5.839 9.709 1.00 79.00 112 PHE A CA 1
ATOM 872 C C . PHE A 1 112 ? 0.217 -5.470 10.992 1.00 79.00 112 PHE A C 1
ATOM 874 O O . PHE A 1 112 ? -0.914 -5.917 11.191 1.00 79.00 112 PHE A O 1
ATOM 881 N N . GLN A 1 113 ? 0.812 -4.648 11.857 1.00 81.25 113 GLN A N 1
ATOM 882 C CA . GLN A 1 113 ? 0.113 -4.123 13.029 1.00 81.25 113 GLN A CA 1
ATOM 883 C C . GLN A 1 113 ? -1.072 -3.237 12.619 1.00 81.25 113 GLN A C 1
ATOM 885 O O . GLN A 1 113 ? -2.175 -3.426 13.135 1.00 81.25 113 GLN A O 1
ATOM 890 N N . ALA A 1 114 ? -0.895 -2.348 11.638 1.00 81.00 114 ALA A N 1
ATOM 891 C CA . ALA A 1 114 ? -1.985 -1.523 11.119 1.00 81.00 114 ALA A CA 1
ATOM 892 C C . ALA A 1 114 ? -3.109 -2.366 10.492 1.00 81.00 114 ALA A C 1
ATOM 894 O O . ALA A 1 114 ? -4.283 -2.151 10.790 1.00 81.00 114 ALA A O 1
ATOM 895 N N . LEU A 1 115 ? -2.775 -3.393 9.702 1.00 77.75 115 LEU A N 1
ATOM 896 C CA . LEU A 1 115 ? -3.761 -4.339 9.158 1.00 77.75 115 LEU A CA 1
ATOM 897 C C . LEU A 1 115 ? -4.562 -5.054 10.260 1.00 77.75 115 LEU A C 1
ATOM 899 O O . LEU A 1 115 ? -5.767 -5.264 10.108 1.00 77.75 115 LEU A O 1
ATOM 903 N N . ARG A 1 116 ? -3.923 -5.397 11.389 1.00 79.4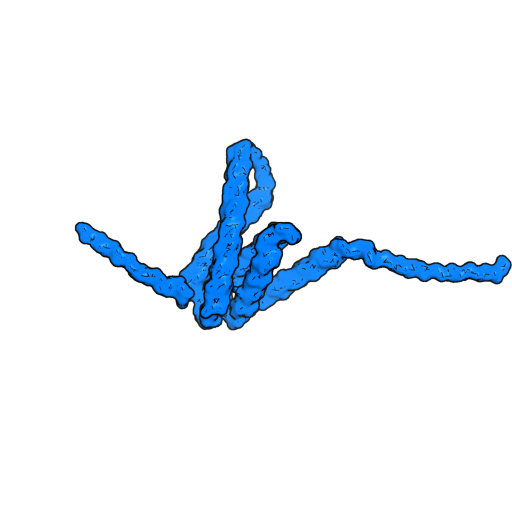4 116 ARG A N 1
ATOM 904 C CA . ARG A 1 116 ? -4.609 -6.003 12.545 1.00 79.44 116 ARG A CA 1
ATOM 905 C C . ARG A 1 116 ? -5.586 -5.028 13.190 1.00 79.44 116 ARG A C 1
ATOM 907 O O . ARG A 1 116 ? -6.686 -5.441 13.540 1.00 79.44 116 ARG A O 1
ATOM 914 N N . HIS A 1 117 ? -5.214 -3.754 13.298 1.00 77.94 117 HIS A N 1
ATOM 915 C CA . HIS A 1 117 ? -6.092 -2.702 13.819 1.00 77.94 117 HIS A CA 1
ATOM 916 C C . HIS A 1 117 ? -7.331 -2.497 12.934 1.00 77.94 117 HIS A C 1
ATOM 918 O O . HIS A 1 117 ? -8.449 -2.376 13.430 1.00 77.94 117 HIS A O 1
ATOM 924 N N . VAL A 1 118 ? -7.159 -2.560 11.608 1.00 75.88 118 VAL A N 1
ATOM 925 C CA . VAL A 1 118 ? -8.260 -2.424 10.634 1.00 75.88 118 VAL A CA 1
ATOM 926 C C . VAL A 1 118 ? -9.165 -3.660 10.571 1.00 75.88 118 VAL A C 1
ATOM 928 O O . VAL A 1 118 ? -10.324 -3.531 10.176 1.00 75.88 118 VAL A O 1
ATOM 931 N N . LYS A 1 119 ? -8.712 -4.842 11.019 1.00 71.56 119 LYS A N 1
ATOM 932 C CA . LYS A 1 119 ? -9.544 -6.065 11.089 1.00 71.56 119 LYS A CA 1
ATOM 933 C C . LYS A 1 119 ? -10.863 -5.836 11.840 1.00 71.56 119 LYS A C 1
ATOM 935 O O . LYS A 1 119 ? -11.865 -6.466 11.515 1.00 71.56 119 LYS A O 1
ATOM 940 N N . ILE A 1 120 ? -10.861 -4.931 12.821 1.00 66.31 120 ILE A N 1
ATOM 941 C CA . ILE A 1 120 ? -12.038 -4.575 13.626 1.00 66.31 120 ILE A CA 1
ATOM 942 C C . ILE A 1 120 ? -13.105 -3.868 12.772 1.00 66.31 120 ILE A C 1
ATOM 944 O O . ILE A 1 120 ? -14.294 -4.074 12.989 1.00 66.31 120 ILE A O 1
ATOM 948 N N . ALA A 1 121 ? -12.688 -3.072 11.783 1.00 63.72 121 ALA A N 1
ATOM 949 C CA . ALA A 1 121 ? -13.585 -2.352 10.881 1.00 63.72 121 ALA A CA 1
ATOM 950 C C . ALA A 1 121 ? -13.985 -3.180 9.646 1.00 63.72 121 ALA A C 1
ATOM 952 O O . ALA A 1 121 ? -15.057 -2.968 9.083 1.00 63.72 121 ALA A O 1
ATOM 953 N N . ASN A 1 122 ? -13.137 -4.121 9.209 1.00 70.38 122 ASN A N 1
ATOM 954 C CA . ASN A 1 122 ? -13.417 -4.976 8.057 1.00 70.38 122 ASN A CA 1
ATOM 955 C C . ASN A 1 122 ? -12.750 -6.359 8.177 1.00 70.38 122 ASN A C 1
ATOM 957 O O . ASN A 1 122 ? -11.528 -6.475 8.305 1.00 70.38 122 ASN A O 1
ATOM 961 N N . SER A 1 123 ? -13.548 -7.421 8.009 1.00 74.69 123 SER A N 1
ATOM 962 C CA . SER A 1 123 ? -13.078 -8.816 7.956 1.00 74.69 123 SER A CA 1
ATOM 963 C C . SER A 1 123 ? -12.022 -9.082 6.870 1.00 74.69 123 SER A C 1
ATOM 965 O O . SER A 1 123 ? -11.204 -9.994 7.018 1.00 74.69 123 SER A O 1
ATOM 967 N N . LEU A 1 124 ? -11.985 -8.262 5.812 1.00 74.44 124 LEU A N 1
ATOM 968 C CA . LEU A 1 124 ? -10.991 -8.329 4.741 1.00 74.44 124 LEU A CA 1
ATOM 969 C C . LEU A 1 124 ? -9.558 -8.157 5.264 1.00 74.44 124 LEU A C 1
ATOM 971 O O . LEU A 1 124 ? -8.671 -8.893 4.842 1.00 74.44 124 LEU A O 1
ATOM 975 N N . GLY A 1 125 ? -9.332 -7.252 6.225 1.00 70.06 125 GLY A N 1
ATOM 976 C CA . GLY A 1 125 ? -8.004 -7.054 6.821 1.00 70.06 125 GLY A CA 1
ATOM 977 C C . GLY A 1 125 ? -7.467 -8.322 7.493 1.00 70.06 125 GLY A C 1
ATOM 978 O O . GLY A 1 125 ? -6.282 -8.627 7.387 1.00 70.06 125 GLY A O 1
ATOM 979 N N . GLY A 1 126 ? -8.352 -9.111 8.114 1.00 71.06 126 GLY A N 1
ATOM 980 C CA . GLY A 1 126 ? -8.008 -10.406 8.706 1.00 71.06 126 GLY A CA 1
ATOM 981 C C . GLY A 1 126 ? -7.588 -11.448 7.669 1.00 71.06 126 GLY A C 1
ATOM 982 O O . GLY A 1 126 ? -6.528 -12.048 7.816 1.00 71.06 126 GLY A O 1
ATOM 983 N N . LYS A 1 127 ? -8.368 -11.605 6.592 1.00 78.38 127 LYS A N 1
ATOM 984 C CA . LYS A 1 127 ? -8.056 -12.548 5.501 1.00 78.38 127 LYS A CA 1
ATOM 985 C C . LYS A 1 127 ? -6.735 -12.210 4.809 1.00 78.38 127 LYS A C 1
ATOM 987 O O . LYS A 1 127 ? -5.947 -13.091 4.489 1.00 78.38 127 LYS A O 1
ATOM 992 N N . ILE A 1 128 ? -6.474 -10.919 4.610 1.00 76.94 128 ILE A N 1
ATOM 993 C CA . ILE A 1 128 ? -5.229 -10.435 4.008 1.00 76.94 128 ILE A CA 1
ATOM 994 C C . ILE A 1 128 ? -4.024 -10.790 4.886 1.00 76.94 128 ILE A C 1
ATOM 996 O O . ILE A 1 128 ? -3.012 -11.265 4.375 1.00 76.94 128 ILE A O 1
ATOM 1000 N N . LEU A 1 129 ? -4.129 -10.609 6.205 1.00 76.25 129 LEU A N 1
ATOM 1001 C CA . LEU A 1 129 ? -3.070 -11.006 7.136 1.00 76.25 129 LEU A CA 1
ATOM 1002 C C . LEU A 1 129 ? -2.777 -12.507 7.085 1.00 76.25 129 LEU A C 1
ATOM 1004 O O . LEU A 1 129 ? -1.607 -12.882 7.090 1.00 76.25 129 LEU A O 1
ATOM 1008 N N . GLU A 1 130 ? -3.813 -13.344 7.024 1.00 80.56 130 GLU A N 1
ATOM 1009 C CA . GLU A 1 130 ? -3.663 -14.799 6.902 1.00 80.56 130 GLU A CA 1
ATOM 1010 C C . GLU A 1 130 ? -2.916 -15.173 5.615 1.00 80.56 130 GLU A C 1
ATOM 1012 O O . GLU A 1 130 ? -1.961 -15.947 5.665 1.00 80.56 130 GLU A O 1
ATOM 1017 N N . ILE A 1 131 ? -3.265 -14.554 4.481 1.00 80.94 131 ILE A N 1
ATOM 1018 C CA . ILE A 1 131 ? -2.561 -14.758 3.204 1.00 80.94 131 ILE A CA 1
ATOM 1019 C C . ILE A 1 131 ? -1.081 -14.380 3.330 1.00 80.94 131 ILE A C 1
ATOM 1021 O O . ILE A 1 131 ? -0.213 -15.164 2.950 1.00 80.94 131 ILE A O 1
ATOM 1025 N N . PHE A 1 132 ? -0.765 -13.217 3.907 1.00 75.00 132 PHE A N 1
ATOM 1026 C CA . PHE A 1 132 ? 0.631 -12.812 4.099 1.00 75.00 132 PHE A CA 1
ATOM 1027 C C . PHE A 1 132 ? 1.403 -13.758 5.023 1.00 75.00 132 PHE A C 1
ATOM 1029 O O . PHE A 1 132 ? 2.582 -14.015 4.781 1.00 75.00 132 PHE A O 1
ATOM 1036 N N . GLN A 1 133 ? 0.766 -14.294 6.066 1.00 78.94 133 GLN A N 1
ATOM 1037 C CA . GLN A 1 133 ? 1.381 -15.282 6.955 1.00 78.94 133 GLN A CA 1
ATOM 1038 C C . GLN A 1 133 ? 1.670 -16.604 6.232 1.00 78.94 133 GLN A C 1
ATOM 1040 O O . GLN A 1 133 ? 2.763 -17.147 6.397 1.00 78.94 133 GLN A O 1
ATOM 1045 N N . LEU A 1 134 ? 0.738 -17.080 5.401 1.00 74.44 134 LEU A N 1
ATOM 1046 C CA . LEU A 1 134 ? 0.917 -18.282 4.580 1.00 74.44 134 LEU A CA 1
ATOM 1047 C C . LEU A 1 134 ? 2.040 -18.109 3.552 1.00 74.44 134 LEU A C 1
ATOM 1049 O O . LEU A 1 134 ? 2.913 -18.969 3.446 1.00 74.44 134 LEU A O 1
ATOM 1053 N N . LEU A 1 135 ? 2.072 -16.977 2.844 1.00 71.00 135 LEU A N 1
ATOM 1054 C CA . LEU A 1 135 ? 3.145 -16.676 1.892 1.00 71.00 135 LEU A CA 1
ATOM 1055 C C . LEU A 1 135 ? 4.513 -16.665 2.585 1.00 71.00 135 LEU A C 1
ATOM 1057 O O . LEU A 1 135 ? 5.460 -17.260 2.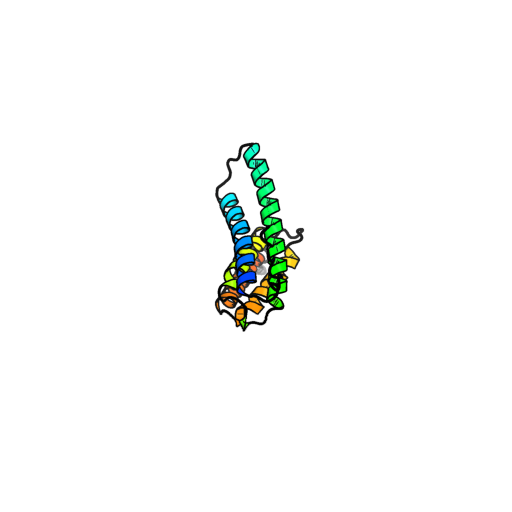078 1.00 71.00 135 LEU A O 1
ATOM 1061 N N . ARG A 1 136 ? 4.601 -16.077 3.786 1.00 66.38 136 ARG A N 1
ATOM 1062 C CA . ARG A 1 136 ? 5.840 -16.044 4.580 1.00 66.38 136 ARG A CA 1
ATOM 1063 C C . ARG A 1 136 ? 6.320 -17.435 5.008 1.00 66.38 136 ARG A C 1
ATOM 1065 O O . ARG A 1 136 ? 7.527 -17.644 5.098 1.00 66.38 136 ARG A O 1
ATOM 1072 N N . TYR A 1 137 ? 5.396 -18.356 5.291 1.00 54.59 137 TYR A N 1
ATOM 1073 C CA . TYR A 1 137 ? 5.711 -19.740 5.652 1.00 54.59 137 TYR A CA 1
ATOM 1074 C C . TYR A 1 137 ? 6.338 -20.494 4.471 1.00 54.59 137 TYR A C 1
ATOM 1076 O O . TYR A 1 137 ? 7.377 -21.131 4.631 1.00 54.59 137 TYR A O 1
ATOM 1084 N N . HIS A 1 138 ? 5.781 -20.336 3.266 1.00 58.00 138 HIS A N 1
ATOM 1085 C CA . HIS A 1 138 ? 6.308 -20.987 2.064 1.00 58.00 138 HIS A CA 1
ATOM 1086 C C . HIS A 1 138 ? 7.691 -20.470 1.636 1.00 58.00 138 HIS A C 1
ATOM 1088 O O . HIS A 1 138 ? 8.516 -21.261 1.174 1.00 58.00 138 HIS A O 1
ATOM 1094 N N . THR A 1 139 ? 7.990 -19.179 1.831 1.00 54.47 139 THR A N 1
ATOM 1095 C CA . THR A 1 139 ? 9.325 -18.636 1.515 1.00 54.47 139 THR A CA 1
ATOM 1096 C C . THR A 1 139 ? 10.410 -19.196 2.445 1.00 54.47 139 THR A C 1
ATOM 1098 O O . THR A 1 139 ? 11.511 -19.473 1.989 1.00 54.47 139 THR A O 1
ATOM 1101 N N . GLN A 1 140 ? 10.100 -19.445 3.726 1.00 47.91 140 GLN A N 1
ATOM 1102 C CA . GLN A 1 140 ? 11.060 -20.007 4.695 1.00 47.91 140 GLN A CA 1
ATOM 1103 C C . GLN A 1 140 ? 11.351 -21.498 4.475 1.00 47.91 140 GLN A C 1
ATOM 1105 O O . GLN A 1 140 ? 12.456 -21.955 4.758 1.00 47.91 140 GLN A O 1
ATOM 1110 N N . THR A 1 141 ? 10.391 -22.267 3.955 1.00 46.75 141 THR A N 1
ATOM 1111 C CA . THR A 1 141 ? 10.600 -23.692 3.645 1.00 46.75 141 THR A CA 1
ATOM 1112 C C . THR A 1 141 ? 11.432 -23.924 2.383 1.00 46.75 141 THR A C 1
ATOM 1114 O O . THR A 1 141 ? 12.033 -24.984 2.247 1.00 46.75 141 THR A O 1
ATOM 1117 N N . SER A 1 142 ? 11.496 -22.948 1.470 1.00 45.09 142 SER A N 1
ATOM 1118 C CA . SER A 1 142 ? 12.262 -23.072 0.221 1.00 45.09 142 SER A CA 1
ATOM 1119 C C . SER A 1 142 ? 13.762 -22.787 0.385 1.00 45.09 142 SER A C 1
ATOM 1121 O O . SER A 1 142 ? 14.541 -23.185 -0.476 1.00 45.09 142 SER A O 1
ATOM 1123 N N . GLU A 1 143 ? 14.182 -22.126 1.468 1.00 40.12 143 GLU A N 1
ATOM 1124 C CA . GLU A 1 143 ? 15.592 -21.779 1.727 1.00 40.12 143 GLU A CA 1
ATOM 1125 C C . GLU A 1 143 ? 16.339 -22.812 2.592 1.00 40.12 143 GLU A C 1
ATOM 1127 O O . GLU A 1 143 ? 17.484 -22.579 2.974 1.00 40.12 143 GLU A O 1
ATOM 1132 N N . ASN A 1 144 ? 15.739 -23.971 2.893 1.00 36.59 144 ASN A N 1
ATOM 1133 C CA . ASN A 1 144 ? 16.371 -24.989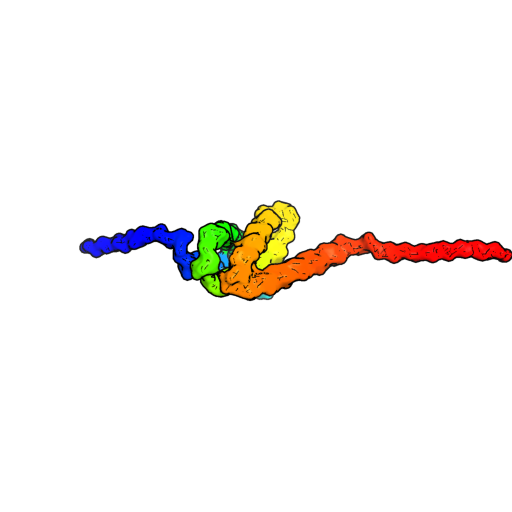 3.737 1.00 36.59 144 ASN A CA 1
ATOM 1134 C C . ASN A 1 144 ? 16.432 -26.370 3.045 1.00 36.59 144 ASN A C 1
ATOM 1136 O O . ASN A 1 144 ? 15.612 -27.242 3.334 1.00 36.59 144 ASN A O 1
ATOM 1140 N N . PRO A 1 145 ? 17.407 -26.618 2.144 1.00 43.38 145 PRO A N 1
ATOM 1141 C CA . PRO A 1 145 ? 17.589 -27.924 1.507 1.00 43.38 145 PRO A CA 1
ATOM 1142 C C . PRO A 1 145 ? 18.327 -28.947 2.396 1.00 43.38 145 PRO A C 1
ATOM 1144 O O . PRO A 1 145 ? 18.714 -30.011 1.919 1.00 43.38 145 PRO A O 1
ATOM 1147 N N . SER A 1 146 ? 18.500 -28.679 3.694 1.00 48.91 146 SER A N 1
ATOM 1148 C CA . SER A 1 146 ? 19.215 -29.562 4.625 1.00 48.91 146 SER A CA 1
ATOM 1149 C C . SER A 1 146 ? 18.270 -30.276 5.593 1.00 48.91 146 SER A C 1
ATOM 1151 O O . SER A 1 146 ? 18.357 -30.124 6.807 1.00 48.91 146 SER A O 1
ATOM 1153 N N . SER A 1 147 ? 17.381 -31.110 5.059 1.00 45.62 147 SER A N 1
ATOM 1154 C CA . SER A 1 147 ? 16.930 -32.309 5.781 1.00 45.62 147 SER A CA 1
ATOM 1155 C C . SER A 1 147 ? 16.997 -33.502 4.834 1.00 45.62 147 SER A C 1
ATOM 1157 O O . SER A 1 147 ? 16.003 -34.072 4.396 1.00 45.62 147 SER A O 1
ATOM 1159 N N . GLY A 1 148 ? 18.237 -33.831 4.462 1.00 39.81 1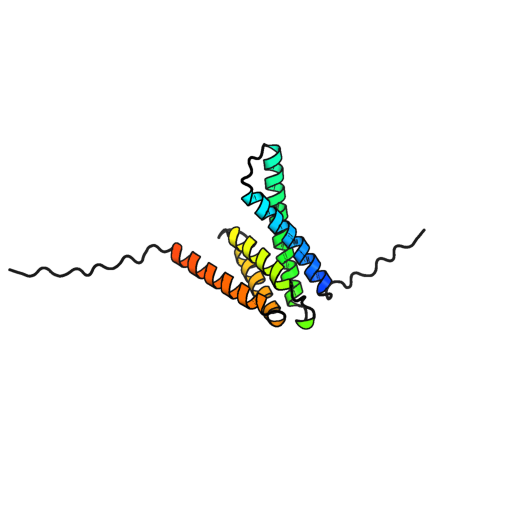48 GLY A N 1
ATOM 1160 C CA . GLY A 1 148 ? 18.561 -35.086 3.807 1.00 39.81 148 GLY A CA 1
ATOM 1161 C C . GLY A 1 148 ? 18.085 -36.243 4.678 1.00 39.81 148 GLY A C 1
ATOM 1162 O O . GLY A 1 148 ? 18.446 -36.352 5.849 1.00 39.81 148 GLY A O 1
ATOM 1163 N N . ILE A 1 149 ? 17.237 -37.067 4.079 1.00 43.97 149 ILE A N 1
ATOM 1164 C CA . ILE A 1 149 ? 16.734 -38.333 4.592 1.00 43.97 149 ILE A CA 1
ATOM 1165 C C . ILE A 1 149 ? 17.937 -39.152 5.074 1.00 43.97 149 ILE A C 1
ATOM 1167 O O . ILE A 1 149 ? 18.809 -39.505 4.279 1.00 43.97 149 ILE A O 1
ATOM 1171 N N . ALA A 1 150 ? 18.002 -39.431 6.377 1.00 39.66 150 ALA A N 1
ATOM 1172 C CA . ALA A 1 150 ? 18.954 -40.386 6.919 1.00 39.66 150 ALA A CA 1
ATOM 1173 C C . ALA A 1 150 ? 18.600 -41.766 6.350 1.00 39.66 150 ALA A C 1
ATOM 1175 O O . ALA A 1 150 ? 17.612 -42.377 6.752 1.00 39.66 150 ALA A O 1
ATOM 1176 N N . ILE A 1 151 ? 19.377 -42.226 5.370 1.00 46.34 151 ILE A N 1
ATOM 1177 C CA . ILE A 1 151 ? 19.314 -43.606 4.901 1.00 46.34 151 ILE A CA 1
ATOM 1178 C C . ILE A 1 151 ? 19.863 -44.468 6.037 1.00 46.34 151 ILE A C 1
ATOM 1180 O O . ILE A 1 151 ? 21.038 -44.393 6.396 1.00 46.34 151 ILE A O 1
ATOM 1184 N N . GLU A 1 152 ? 18.963 -45.235 6.637 1.00 42.53 152 GLU A N 1
ATOM 1185 C CA . GLU A 1 152 ? 19.227 -46.255 7.640 1.00 42.53 152 GLU A CA 1
ATOM 1186 C C . GLU A 1 152 ? 20.212 -47.287 7.064 1.00 42.53 152 GLU A C 1
ATOM 1188 O O . GLU A 1 152 ? 19.886 -48.059 6.162 1.00 42.53 152 GLU A O 1
ATOM 1193 N N . ASN A 1 153 ? 21.459 -47.256 7.543 1.00 43.22 153 ASN A N 1
ATOM 1194 C CA . ASN A 1 153 ? 22.475 -48.244 7.195 1.00 43.22 153 ASN A CA 1
ATOM 1195 C C . ASN A 1 153 ? 22.110 -49.589 7.839 1.00 43.22 153 ASN A C 1
ATOM 1197 O O . ASN A 1 153 ? 22.264 -49.777 9.046 1.00 43.22 153 ASN A O 1
ATOM 1201 N N . VAL A 1 154 ? 21.651 -50.529 7.015 1.00 55.94 154 VAL A N 1
ATOM 1202 C CA . VAL A 1 154 ? 21.481 -51.944 7.368 1.00 55.94 154 VAL A CA 1
ATOM 1203 C C . VAL A 1 154 ? 22.865 -52.560 7.648 1.00 55.94 154 VAL A C 1
ATOM 1205 O O . VAL A 1 154 ? 23.765 -52.413 6.818 1.00 55.94 154 VAL A O 1
ATOM 1208 N N . PRO A 1 155 ? 23.080 -53.250 8.785 1.00 55.81 155 PRO A N 1
ATOM 1209 C CA . PRO A 1 155 ? 24.372 -53.856 9.100 1.00 55.81 155 PRO A CA 1
ATOM 1210 C C . PRO A 1 155 ? 24.621 -55.116 8.249 1.00 55.81 155 PRO A C 1
ATOM 1212 O O . PRO A 1 155 ? 23.669 -55.823 7.903 1.00 55.81 155 PRO A O 1
ATOM 1215 N N . PRO A 1 156 ? 25.885 -55.448 7.922 1.00 52.91 156 PRO A N 1
ATOM 1216 C CA . PRO A 1 156 ? 26.185 -56.621 7.118 1.00 52.91 156 PRO A CA 1
ATOM 1217 C C . PRO A 1 156 ? 25.958 -57.902 7.931 1.00 52.91 156 PRO A C 1
ATOM 1219 O O . PRO A 1 156 ? 26.436 -58.053 9.056 1.00 52.91 156 PRO A O 1
ATOM 1222 N N . SER A 1 157 ? 25.215 -58.835 7.336 1.00 57.84 157 SER A N 1
ATOM 1223 C CA . SER A 1 157 ? 25.034 -60.193 7.841 1.00 57.84 157 SER A CA 1
ATOM 1224 C C . SER A 1 157 ? 26.315 -60.996 7.603 1.00 57.84 157 SER A C 1
ATOM 1226 O O . SER A 1 157 ? 26.749 -61.148 6.464 1.00 57.84 157 SER A O 1
ATOM 1228 N N . ASN A 1 158 ? 26.920 -61.499 8.681 1.00 48.97 158 ASN A N 1
ATOM 1229 C CA . ASN A 1 158 ? 28.009 -62.472 8.622 1.00 48.97 158 ASN A CA 1
ATOM 1230 C C . ASN A 1 158 ? 27.504 -63.797 8.033 1.00 48.97 158 ASN A C 1
ATOM 1232 O O . ASN A 1 158 ? 26.686 -64.469 8.670 1.00 48.97 158 ASN A O 1
ATOM 1236 N N . ARG A 1 159 ? 28.063 -64.210 6.892 1.00 46.47 159 ARG A N 1
ATOM 1237 C CA . ARG A 1 159 ? 28.295 -65.616 6.539 1.00 46.47 159 ARG A CA 1
ATOM 1238 C C . ARG A 1 159 ? 29.435 -65.748 5.544 1.00 46.47 159 ARG A C 1
ATOM 1240 O O . ARG A 1 159 ? 29.437 -64.977 4.563 1.00 46.47 159 ARG A O 1
#

Secondary structure (DSSP, 8-state):
----------TTS-HHHHHHHHHHHHHHHHHHHHHHHT-----HHHHHHHHHHHHHHHHHHHHHHHHHHHHHHS-GGGS-TTTHHHHHHHHHHHHHT--TTSTTHHHHHHHHHHHHHHTTT-HHHHHHHHHHHHHHHHHHHHT----------PPPPP-